Protein AF-A0A6J7USJ2-F1 (afdb_monomer_lite)

Sequence (76 aa):
MAANCSPRSLAVIKGQLNADWTRSVEETRTESLSLVREMIGKDDFNEGVKSYLEKRTPRYKGLSHDPDSAEPLRPF

pLDDT: mean 84.94, std 17.3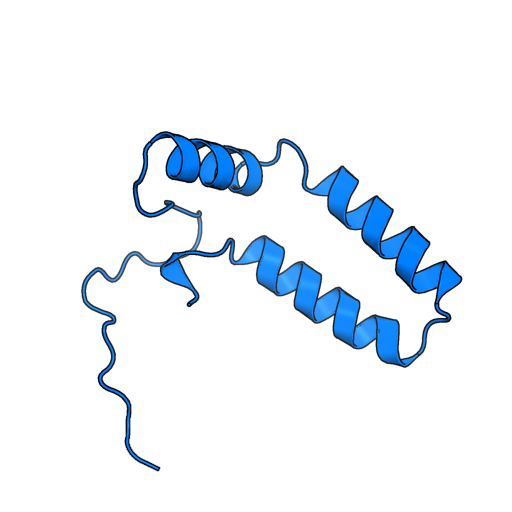9, range [47.84, 98.06]

InterPro domains:
  IPR014748 Enoyl-CoA hydratase, C-terminal [G3DSA:1.10.12.10] (7-62)
  IPR029045 ClpP/crotonase-like domain superfamily [SSF52096] (3-62)

Structure (mmCIF, N/CA/C/O backbone):
data_AF-A0A6J7USJ2-F1
#
_entry.id   AF-A0A6J7USJ2-F1
#
loop_
_atom_site.group_PDB
_atom_site.id
_atom_site.type_symbol
_atom_site.label_atom_id
_atom_site.label_alt_id
_atom_site.label_comp_id
_atom_site.label_asym_id
_atom_site.label_entity_id
_atom_site.label_seq_id
_atom_site.pdbx_PDB_ins_code
_atom_site.Cartn_x
_atom_site.Cartn_y
_atom_site.Cartn_z
_atom_site.occupancy
_atom_site.B_iso_or_equiv
_atom_site.auth_seq_id
_atom_site.auth_comp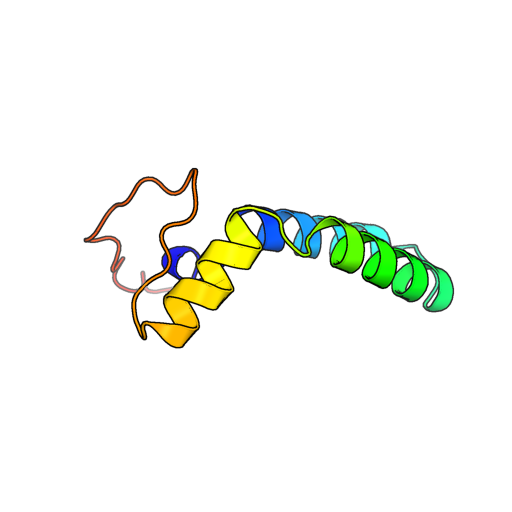_id
_atom_site.auth_asym_id
_atom_site.auth_atom_id
_atom_site.pdbx_PDB_model_num
ATOM 1 N N . MET A 1 1 ? 1.528 -13.461 9.967 1.00 50.91 1 MET A N 1
ATOM 2 C CA . MET A 1 1 ? 1.533 -12.152 9.259 1.00 50.91 1 MET A CA 1
ATOM 3 C C . MET A 1 1 ? 0.317 -11.949 8.348 1.00 50.91 1 MET A C 1
ATOM 5 O O . MET A 1 1 ? -0.234 -10.857 8.368 1.00 50.91 1 MET A O 1
ATOM 9 N N . ALA A 1 2 ? -0.151 -12.969 7.610 1.00 58.56 2 ALA A N 1
ATOM 10 C CA . ALA A 1 2 ? -1.284 -12.848 6.675 1.00 58.56 2 ALA A CA 1
ATOM 11 C C . ALA A 1 2 ? -2.611 -12.348 7.293 1.00 58.56 2 ALA A C 1
ATOM 13 O O . ALA A 1 2 ? -3.380 -11.690 6.605 1.00 58.56 2 ALA A O 1
ATOM 14 N N . ALA A 1 3 ? -2.860 -12.592 8.586 1.00 66.81 3 ALA A N 1
ATOM 15 C CA . ALA A 1 3 ? -4.093 -12.162 9.258 1.00 66.81 3 ALA A CA 1
ATOM 16 C C . ALA A 1 3 ? -4.214 -10.637 9.465 1.00 66.81 3 ALA A C 1
ATOM 18 O O . ALA A 1 3 ? -5.318 -10.130 9.635 1.00 66.81 3 ALA A O 1
ATOM 19 N N . ASN A 1 4 ? -3.098 -9.897 9.437 1.00 80.62 4 ASN A N 1
ATOM 20 C CA . ASN A 1 4 ? -3.082 -8.456 9.731 1.00 80.62 4 ASN A CA 1
ATOM 21 C C . ASN A 1 4 ? -2.921 -7.583 8.478 1.00 80.62 4 ASN A C 1
ATOM 23 O O . ASN A 1 4 ? -3.087 -6.365 8.543 1.00 80.62 4 ASN A O 1
ATOM 27 N N . CYS A 1 5 ? -2.612 -8.184 7.330 1.00 86.19 5 CYS A N 1
ATOM 28 C CA . CYS A 1 5 ? -2.318 -7.473 6.089 1.00 86.19 5 CYS A CA 1
ATOM 29 C C . CYS A 1 5 ? -3.329 -7.847 5.005 1.00 86.19 5 CYS A C 1
ATOM 31 O O . CYS A 1 5 ? -3.712 -9.010 4.900 1.00 86.19 5 CYS A O 1
ATOM 33 N N . SER A 1 6 ? -3.726 -6.879 4.170 1.00 90.88 6 SER A N 1
ATOM 34 C CA . SER A 1 6 ? -4.611 -7.157 3.032 1.00 90.88 6 SER A CA 1
ATOM 35 C C . SER A 1 6 ? -3.950 -8.178 2.094 1.00 90.88 6 SER A C 1
ATOM 37 O O . SER A 1 6 ? -2.855 -7.905 1.584 1.00 90.88 6 SER A O 1
ATOM 39 N N . PRO A 1 7 ? -4.598 -9.323 1.799 1.00 90.38 7 PRO A N 1
ATOM 40 C CA . PRO A 1 7 ? -4.082 -10.290 0.830 1.00 90.38 7 PRO A CA 1
ATOM 41 C C . PRO A 1 7 ? -3.869 -9.672 -0.554 1.00 90.38 7 PRO A C 1
ATOM 43 O O . PRO A 1 7 ? -2.892 -9.985 -1.234 1.00 90.38 7 PRO A O 1
ATOM 46 N N . ARG A 1 8 ? -4.755 -8.751 -0.952 1.00 90.94 8 ARG A N 1
ATOM 47 C CA . ARG A 1 8 ? -4.665 -8.039 -2.227 1.00 90.94 8 ARG A CA 1
ATOM 48 C C . ARG A 1 8 ? -3.450 -7.118 -2.254 1.00 90.94 8 ARG A C 1
ATOM 50 O O . ARG A 1 8 ? -2.689 -7.170 -3.214 1.00 90.94 8 ARG A O 1
ATOM 57 N N . SER A 1 9 ? -3.220 -6.336 -1.196 1.00 91.69 9 SER A N 1
ATOM 58 C CA . SER A 1 9 ? -2.023 -5.490 -1.100 1.00 91.69 9 SER A CA 1
ATOM 59 C C . SER A 1 9 ? -0.743 -6.324 -1.136 1.00 91.69 9 SER A C 1
ATOM 61 O O . SER A 1 9 ? 0.186 -5.974 -1.853 1.00 91.69 9 SER A O 1
ATOM 63 N N . LEU A 1 10 ? -0.703 -7.464 -0.436 1.00 92.62 10 LEU A N 1
ATOM 64 C CA . LEU A 1 10 ? 0.448 -8.372 -0.481 1.00 92.62 10 LEU A CA 1
ATOM 65 C C . LEU A 1 10 ? 0.684 -8.952 -1.883 1.00 92.62 10 LEU A C 1
ATOM 67 O O . LEU A 1 10 ? 1.833 -9.082 -2.300 1.00 92.62 10 LEU A O 1
ATOM 71 N N . ALA A 1 11 ? -0.372 -9.307 -2.617 1.00 92.56 11 ALA A N 1
ATOM 72 C CA . ALA A 1 11 ? -0.247 -9.779 -3.994 1.00 92.56 11 ALA A CA 1
ATOM 73 C C . ALA A 1 11 ? 0.312 -8.688 -4.921 1.00 92.56 11 ALA A C 1
ATOM 75 O O . ALA A 1 11 ? 1.243 -8.960 -5.677 1.00 92.56 11 ALA A O 1
ATOM 76 N N . VAL A 1 12 ? -0.198 -7.456 -4.807 1.00 94.50 12 VAL A N 1
ATOM 77 C CA . VAL A 1 12 ? 0.279 -6.298 -5.580 1.00 94.50 12 VAL A CA 1
ATOM 78 C C . VAL A 1 12 ? 1.745 -5.994 -5.272 1.00 94.50 12 VAL A C 1
ATOM 80 O O . VAL A 1 12 ? 2.540 -5.902 -6.199 1.00 94.50 12 VAL A O 1
ATOM 83 N N . ILE A 1 13 ? 2.128 -5.920 -3.991 1.00 94.50 13 ILE A N 1
ATOM 84 C CA . ILE A 1 13 ? 3.515 -5.655 -3.574 1.00 94.50 13 ILE A CA 1
ATOM 85 C C . ILE A 1 13 ? 4.463 -6.711 -4.148 1.00 94.50 13 ILE A C 1
ATOM 87 O O . ILE A 1 13 ? 5.497 -6.369 -4.715 1.00 94.50 13 ILE A O 1
ATOM 91 N N . LYS A 1 14 ? 4.108 -7.998 -4.047 1.00 94.88 14 LYS A N 1
ATOM 92 C CA . LYS A 1 14 ? 4.933 -9.081 -4.605 1.00 94.88 14 LYS A CA 1
ATOM 93 C C . LYS A 1 14 ? 5.048 -8.995 -6.126 1.00 94.88 14 LYS A C 1
ATOM 95 O O . LYS A 1 14 ? 6.133 -9.201 -6.657 1.00 94.88 14 LYS A O 1
ATOM 100 N N . GLY A 1 15 ? 3.947 -8.696 -6.816 1.00 95.88 15 GLY A N 1
ATOM 101 C CA . GLY A 1 15 ? 3.948 -8.511 -8.266 1.00 95.88 15 GLY A CA 1
ATOM 102 C C . GLY A 1 15 ? 4.842 -7.349 -8.692 1.00 95.88 15 GLY A C 1
ATOM 103 O O . GLY A 1 15 ? 5.644 -7.505 -9.610 1.00 95.88 15 GLY A O 1
ATOM 104 N N . GLN A 1 16 ? 4.759 -6.225 -7.976 1.00 96.75 16 GLN A N 1
ATOM 105 C CA . GLN A 1 16 ? 5.592 -5.058 -8.233 1.00 96.75 16 GLN A CA 1
ATOM 106 C C . GLN A 1 16 ? 7.077 -5.381 -8.024 1.00 96.75 16 GLN A C 1
ATOM 108 O O . GLN A 1 16 ? 7.859 -5.198 -8.946 1.00 96.75 16 GLN A O 1
ATOM 113 N N . LEU A 1 17 ? 7.452 -5.974 -6.883 1.00 96.81 17 LEU A N 1
ATOM 114 C CA . LEU A 1 17 ? 8.841 -6.365 -6.603 1.00 96.81 17 LEU A CA 1
ATOM 115 C C . LEU A 1 17 ? 9.428 -7.291 -7.675 1.00 96.81 17 LEU A C 1
ATOM 117 O O . LEU A 1 17 ? 10.589 -7.146 -8.046 1.00 96.81 17 LEU A O 1
ATOM 121 N N . ASN A 1 18 ? 8.633 -8.237 -8.179 1.00 97.31 18 ASN A N 1
ATOM 122 C CA . ASN A 1 18 ? 9.075 -9.133 -9.243 1.00 97.31 18 ASN A CA 1
ATOM 123 C C . ASN A 1 18 ? 9.317 -8.386 -10.565 1.00 97.31 18 ASN A C 1
ATOM 125 O O . ASN A 1 18 ? 10.299 -8.658 -11.249 1.00 97.31 18 ASN A O 1
ATOM 129 N N . ALA A 1 19 ? 8.433 -7.455 -10.930 1.00 95.88 19 ALA A N 1
ATOM 130 C CA . ALA A 1 19 ? 8.587 -6.652 -12.142 1.00 95.88 19 ALA A CA 1
ATOM 131 C C . ALA A 1 19 ? 9.745 -5.643 -12.033 1.00 95.88 19 ALA A C 1
ATOM 133 O O . ALA A 1 19 ? 10.454 -5.396 -13.008 1.00 95.88 19 ALA A O 1
ATOM 134 N N . ASP A 1 20 ? 9.966 -5.093 -10.840 1.00 96.81 20 ASP A N 1
ATOM 135 C CA . ASP A 1 20 ? 10.982 -4.073 -10.584 1.00 96.81 20 ASP A CA 1
ATOM 136 C C . ASP A 1 20 ? 12.415 -4.627 -10.700 1.00 96.81 20 ASP A C 1
ATOM 138 O O . ASP A 1 20 ? 13.357 -3.854 -10.854 1.00 96.81 20 ASP A O 1
ATOM 142 N N . TRP A 1 21 ? 12.596 -5.956 -10.733 1.00 96.44 21 TRP A N 1
ATOM 143 C CA . TRP A 1 21 ? 13.894 -6.594 -10.997 1.00 96.44 21 TRP A CA 1
ATOM 144 C C . TRP A 1 21 ? 14.500 -6.199 -12.353 1.00 96.44 21 TRP A C 1
ATOM 146 O O . TRP A 1 21 ? 15.718 -6.216 -12.524 1.00 96.44 21 TRP A O 1
ATOM 156 N N . THR A 1 22 ? 13.656 -5.852 -13.328 1.00 96.81 22 THR A N 1
ATOM 157 C CA . THR A 1 22 ? 14.082 -5.501 -14.691 1.00 96.81 22 THR A CA 1
ATOM 158 C C . THR A 1 22 ? 13.790 -4.050 -15.067 1.00 96.81 22 THR A C 1
ATOM 160 O O . THR A 1 22 ? 14.147 -3.637 -16.167 1.00 96.81 22 THR A O 1
ATOM 163 N N . ARG A 1 23 ? 13.118 -3.282 -14.201 1.00 95.81 23 ARG A N 1
ATOM 164 C CA . ARG A 1 23 ? 12.734 -1.886 -14.464 1.00 95.81 23 ARG A CA 1
ATOM 165 C C . ARG A 1 23 ? 13.784 -0.915 -13.940 1.00 95.81 23 ARG A C 1
ATOM 167 O O . ARG A 1 23 ? 14.495 -1.197 -12.976 1.00 95.81 23 ARG A O 1
ATOM 174 N N . SER A 1 24 ? 13.850 0.269 -14.540 1.00 97.94 24 SER A N 1
ATOM 175 C CA . SER A 1 24 ? 1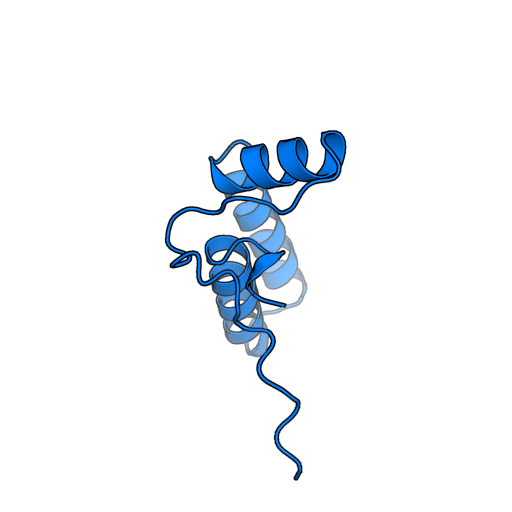4.613 1.373 -13.962 1.00 97.94 24 SER A CA 1
ATOM 176 C C . SER A 1 24 ? 13.953 1.906 -12.682 1.00 97.94 24 SER A C 1
ATOM 178 O O . SER A 1 24 ? 12.775 1.680 -12.405 1.00 97.94 24 SER A O 1
ATOM 180 N N . VAL A 1 25 ? 14.713 2.668 -11.890 1.00 96.62 25 VAL A N 1
ATOM 181 C CA . VAL A 1 25 ? 14.207 3.304 -10.660 1.00 96.62 25 VAL A CA 1
ATOM 182 C C . VAL A 1 25 ? 13.067 4.288 -10.951 1.00 96.62 25 VAL A C 1
ATOM 184 O O . VAL A 1 25 ? 12.144 4.409 -10.146 1.00 96.62 25 VAL A O 1
ATOM 187 N N . GLU A 1 26 ? 13.122 4.992 -12.085 1.00 97.81 26 GLU A N 1
ATOM 188 C CA . GLU A 1 26 ? 12.089 5.958 -12.471 1.00 97.81 26 GLU A CA 1
ATOM 189 C C . GLU A 1 26 ? 10.775 5.249 -12.808 1.00 97.81 26 GLU A C 1
ATOM 191 O O . GLU A 1 26 ? 9.752 5.549 -12.191 1.00 97.81 26 GLU A O 1
ATOM 196 N N . GLU A 1 27 ? 10.836 4.220 -13.659 1.00 97.56 27 GLU A N 1
ATOM 197 C CA . GLU A 1 27 ? 9.680 3.385 -14.002 1.00 97.56 27 GLU A CA 1
ATOM 198 C C . GLU A 1 27 ? 9.064 2.746 -12.757 1.00 97.56 27 GLU A C 1
ATOM 200 O O . GLU A 1 27 ? 7.860 2.859 -12.533 1.00 97.56 27 GLU A O 1
ATOM 205 N N . THR A 1 28 ? 9.894 2.146 -11.900 1.00 97.50 28 THR A N 1
ATOM 206 C CA . THR A 1 28 ? 9.460 1.558 -10.628 1.00 97.50 28 THR A CA 1
ATOM 207 C C . THR A 1 28 ? 8.695 2.570 -9.779 1.00 97.50 28 THR A C 1
ATOM 209 O O . THR A 1 28 ? 7.603 2.271 -9.296 1.00 97.50 28 THR A O 1
ATOM 212 N N . ARG A 1 29 ? 9.221 3.793 -9.631 1.00 97.50 29 ARG A N 1
ATOM 213 C CA . ARG A 1 29 ? 8.591 4.854 -8.833 1.00 97.50 29 ARG A CA 1
ATOM 214 C C . ARG A 1 29 ? 7.251 5.297 -9.419 1.00 97.50 29 ARG A C 1
ATOM 216 O O . ARG A 1 29 ? 6.296 5.503 -8.665 1.00 97.50 29 ARG A O 1
ATOM 223 N N . THR A 1 30 ? 7.193 5.480 -10.735 1.00 98.06 30 THR A N 1
ATOM 224 C CA . THR A 1 30 ? 5.974 5.876 -11.449 1.00 98.06 30 THR A CA 1
ATOM 225 C C . THR A 1 30 ? 4.889 4.807 -11.285 1.00 98.06 30 THR A C 1
ATOM 227 O O . THR A 1 30 ? 3.760 5.127 -10.898 1.00 98.06 30 THR A O 1
ATOM 230 N N . GLU A 1 31 ? 5.253 3.536 -11.448 1.00 97.56 31 GLU A N 1
ATOM 231 C CA . GLU A 1 31 ? 4.366 2.385 -11.268 1.00 97.56 31 GLU A CA 1
ATOM 232 C C . GLU A 1 31 ? 3.872 2.247 -9.821 1.00 97.56 31 GLU A C 1
ATOM 234 O O . GLU A 1 31 ? 2.666 2.105 -9.601 1.00 97.56 31 GLU A O 1
ATOM 239 N N . SER A 1 32 ? 4.756 2.367 -8.815 1.00 96.94 32 SER A N 1
ATOM 240 C CA . SER A 1 32 ? 4.349 2.323 -7.399 1.00 96.94 32 SER A CA 1
ATOM 241 C C . SER A 1 32 ? 3.258 3.354 -7.105 1.00 96.94 32 SER A C 1
ATOM 243 O O . SER A 1 32 ? 2.289 3.072 -6.398 1.00 96.94 32 SER A O 1
ATOM 245 N N . LEU A 1 33 ? 3.409 4.570 -7.640 1.00 97.38 33 LEU A N 1
ATOM 246 C CA . LEU A 1 33 ? 2.467 5.654 -7.390 1.00 97.38 33 LEU A CA 1
ATOM 247 C C . LEU A 1 33 ? 1.107 5.395 -8.048 1.00 97.38 33 LEU A C 1
ATOM 249 O O . LEU A 1 33 ? 0.082 5.728 -7.447 1.00 97.38 33 LEU A O 1
ATOM 253 N N . SER A 1 34 ? 1.079 4.793 -9.243 1.00 97.44 34 SER A N 1
ATOM 254 C CA . SER A 1 34 ? -0.175 4.353 -9.871 1.00 97.44 34 SER A CA 1
ATOM 255 C C . SER A 1 34 ? -0.874 3.304 -9.012 1.00 97.44 34 SER A C 1
ATOM 257 O O . SER A 1 34 ? -2.021 3.505 -8.609 1.00 97.44 34 SER A O 1
ATOM 259 N N . LEU A 1 35 ? -0.150 2.252 -8.617 1.00 96.56 35 LEU A N 1
ATOM 260 C CA . LEU A 1 35 ? -0.701 1.162 -7.812 1.00 96.56 35 LEU A CA 1
ATOM 261 C C . LEU A 1 35 ? -1.280 1.666 -6.486 1.00 96.56 35 LEU A C 1
ATOM 263 O O . LEU A 1 35 ? -2.374 1.265 -6.093 1.00 96.56 35 LEU A O 1
ATOM 267 N N . VAL A 1 36 ? -0.595 2.587 -5.798 1.00 94.44 36 VAL A N 1
ATOM 268 C CA . VAL A 1 36 ? -1.121 3.199 -4.567 1.00 94.44 36 VAL A CA 1
ATOM 269 C C . VAL A 1 36 ? -2.421 3.955 -4.838 1.00 94.44 36 VAL A C 1
ATOM 271 O O . VAL A 1 36 ? -3.396 3.761 -4.110 1.00 94.44 36 VAL A O 1
ATOM 274 N N . ARG A 1 37 ? -2.470 4.781 -5.890 1.00 96.88 37 ARG A N 1
ATOM 275 C CA . ARG A 1 37 ? -3.678 5.542 -6.256 1.00 96.88 37 ARG A CA 1
ATOM 276 C C . ARG A 1 37 ? -4.865 4.628 -6.542 1.00 96.88 37 ARG A C 1
ATOM 278 O O . ARG A 1 37 ? -5.970 4.925 -6.104 1.00 96.88 37 ARG A O 1
ATOM 285 N N . GLU A 1 38 ? -4.638 3.502 -7.208 1.00 95.44 38 GLU A N 1
ATOM 286 C CA . GLU A 1 38 ? -5.682 2.517 -7.511 1.00 95.44 38 GLU A CA 1
ATOM 287 C C . GLU A 1 38 ? -6.219 1.795 -6.265 1.00 95.44 38 GLU A C 1
ATOM 289 O O . GLU A 1 38 ? -7.357 1.313 -6.255 1.00 95.44 38 GLU A O 1
ATOM 294 N N . MET A 1 39 ? -5.407 1.697 -5.208 1.00 92.69 39 MET A N 1
ATOM 295 C CA . MET A 1 39 ? -5.771 1.019 -3.964 1.00 92.69 39 MET A CA 1
ATOM 296 C C . MET A 1 39 ? -6.519 1.908 -2.971 1.00 92.69 39 MET A C 1
ATOM 298 O O . MET A 1 39 ? -7.284 1.379 -2.162 1.00 92.69 39 MET A O 1
ATOM 302 N N . ILE A 1 40 ? -6.318 3.225 -3.016 1.00 94.75 40 ILE A N 1
ATOM 303 C CA . ILE A 1 40 ? -6.977 4.160 -2.099 1.00 94.75 40 ILE A CA 1
ATOM 304 C C . ILE A 1 40 ? -8.500 4.071 -2.260 1.00 94.75 40 ILE A C 1
ATOM 306 O O . ILE A 1 40 ? -9.040 4.053 -3.364 1.00 94.75 40 ILE A O 1
ATOM 310 N N . GLY A 1 41 ? -9.202 3.996 -1.128 1.00 92.75 41 GLY A N 1
ATOM 311 C CA . GLY A 1 41 ? -10.664 3.954 -1.079 1.00 92.75 41 GLY A CA 1
ATOM 312 C C . GLY A 1 41 ? -11.295 2.606 -1.444 1.00 92.75 41 GLY A C 1
ATOM 313 O O . GLY A 1 41 ? -12.517 2.480 -1.367 1.00 92.75 41 GLY A O 1
ATOM 314 N N . LYS A 1 42 ? -10.504 1.585 -1.808 1.00 94.19 42 LYS A N 1
ATOM 315 C CA . LYS A 1 42 ? -11.001 0.210 -1.988 1.00 94.19 42 LYS A CA 1
ATOM 316 C C . LYS A 1 42 ? -11.398 -0.411 -0.643 1.00 94.19 42 LYS A C 1
ATOM 318 O O . LYS A 1 42 ? -10.967 0.040 0.417 1.00 94.19 42 LYS A O 1
ATOM 323 N N . ASP A 1 43 ? -12.210 -1.468 -0.694 1.00 93.94 43 ASP A N 1
ATOM 324 C CA . ASP A 1 43 ? -12.758 -2.148 0.492 1.00 93.94 43 ASP A CA 1
ATOM 325 C C . ASP A 1 43 ? -11.692 -2.513 1.536 1.00 93.94 43 ASP A C 1
ATOM 327 O O . ASP A 1 43 ? -11.869 -2.273 2.725 1.00 93.94 43 ASP A O 1
ATOM 331 N N . ASP A 1 44 ? -10.576 -3.091 1.096 1.00 92.81 44 ASP A N 1
ATOM 332 C CA . ASP A 1 44 ? -9.482 -3.518 1.967 1.00 92.81 44 ASP A CA 1
ATOM 333 C C . ASP A 1 44 ? -8.674 -2.343 2.530 1.00 92.81 44 ASP A C 1
ATOM 335 O O . ASP A 1 44 ? -8.234 -2.409 3.675 1.00 92.81 44 ASP A O 1
ATOM 339 N N . PHE A 1 45 ? -8.529 -1.250 1.776 1.00 94.56 45 PHE A N 1
ATOM 340 C CA . PHE A 1 45 ? -7.956 -0.009 2.295 1.00 94.56 45 PHE A CA 1
ATOM 341 C C . PHE A 1 45 ? -8.831 0.563 3.417 1.00 94.56 45 PHE A C 1
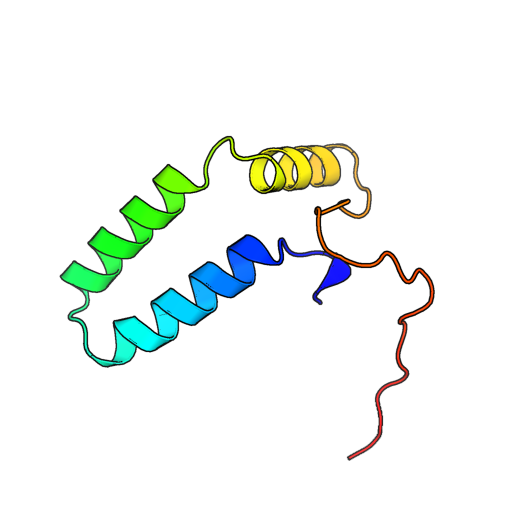ATOM 343 O O . PHE A 1 45 ? -8.340 0.831 4.513 1.00 94.56 45 PHE A O 1
ATOM 350 N N . ASN A 1 46 ? -10.138 0.689 3.172 1.00 95.69 46 ASN A N 1
ATOM 351 C CA . ASN A 1 46 ? -11.080 1.227 4.153 1.00 95.69 46 ASN A CA 1
ATOM 352 C C . ASN A 1 46 ? -11.158 0.344 5.406 1.00 95.69 46 ASN A C 1
ATOM 354 O O . ASN A 1 46 ? -11.170 0.863 6.520 1.00 95.69 46 ASN A O 1
ATOM 358 N N . GLU A 1 47 ? -11.170 -0.981 5.240 1.00 94.88 47 GLU A N 1
ATOM 359 C CA . GLU A 1 47 ? -11.162 -1.924 6.359 1.00 94.88 47 GLU A CA 1
ATOM 360 C C . GLU A 1 47 ? -9.866 -1.842 7.171 1.00 94.88 47 GLU A C 1
ATOM 362 O O . GLU A 1 47 ? -9.933 -1.830 8.397 1.00 94.88 47 GLU A O 1
ATOM 367 N N . GLY A 1 48 ? -8.706 -1.722 6.518 1.00 93.19 48 GLY A N 1
ATOM 368 C CA . GLY A 1 48 ? -7.429 -1.544 7.211 1.00 93.19 48 GLY A CA 1
ATOM 369 C C . GLY A 1 48 ? -7.385 -0.253 8.035 1.00 93.19 48 GLY A C 1
ATOM 370 O O . GLY A 1 48 ? -6.971 -0.267 9.196 1.00 93.19 48 GLY A O 1
ATOM 371 N N . VAL A 1 49 ? -7.872 0.862 7.475 1.00 95.81 49 VAL A N 1
ATOM 372 C CA . VAL A 1 49 ? -7.996 2.138 8.203 1.00 95.81 49 VAL A CA 1
ATOM 373 C C . VAL A 1 49 ? -8.961 1.992 9.381 1.00 95.81 49 VAL A C 1
ATOM 375 O O . VAL A 1 49 ? -8.632 2.367 10.507 1.00 95.81 49 VAL A O 1
ATOM 378 N N . LYS A 1 50 ? -10.138 1.407 9.146 1.00 96.44 50 LYS A N 1
ATOM 379 C CA . LYS A 1 50 ? -11.165 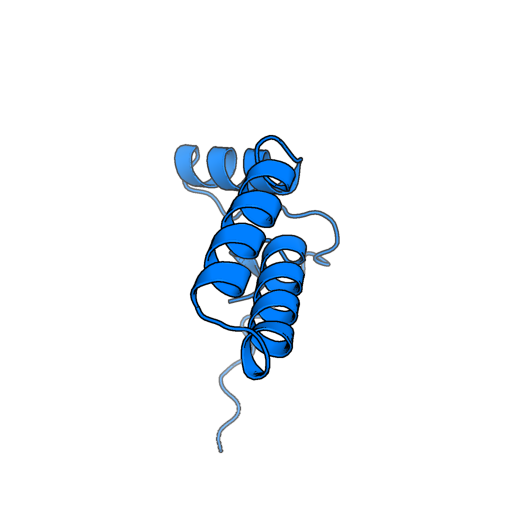1.211 10.170 1.00 96.44 50 LYS A CA 1
ATOM 380 C C . LYS A 1 50 ? -10.661 0.337 11.317 1.00 96.44 50 LYS A C 1
ATOM 382 O O . LYS A 1 50 ? -10.773 0.736 12.472 1.00 96.44 50 LYS A O 1
ATOM 387 N N . SER A 1 51 ? -10.068 -0.820 11.025 1.00 95.06 51 SER A N 1
ATOM 388 C CA . SER A 1 51 ? -9.557 -1.736 12.049 1.00 95.06 51 SER A CA 1
ATOM 389 C C . SER A 1 51 ? -8.417 -1.118 12.859 1.00 95.06 51 SER A C 1
ATOM 391 O O . SER A 1 51 ? -8.311 -1.366 14.059 1.00 95.06 51 SER A O 1
ATOM 393 N N . TYR A 1 52 ? -7.585 -0.284 12.225 1.00 94.88 52 TYR A N 1
ATOM 394 C CA . TYR A 1 52 ? -6.515 0.451 12.896 1.00 94.88 52 TYR A CA 1
ATOM 395 C C . TYR A 1 52 ? -7.046 1.502 13.881 1.00 94.88 52 TYR A C 1
ATOM 397 O O . TYR A 1 52 ? -6.506 1.637 14.987 1.00 94.88 52 TYR A O 1
ATOM 405 N N . LEU A 1 53 ? -8.101 2.230 13.497 1.00 97.50 53 LEU A N 1
ATOM 406 C CA . LEU A 1 53 ? -8.787 3.191 14.366 1.00 97.50 53 LEU A CA 1
ATOM 407 C C . LEU A 1 53 ? -9.521 2.482 15.514 1.00 97.50 53 LEU A C 1
ATOM 409 O O . LEU A 1 53 ? -9.411 2.903 16.660 1.00 97.50 53 LEU A O 1
ATOM 413 N N . GLU A 1 54 ? -10.196 1.370 15.220 1.00 96.56 54 GLU A N 1
ATOM 414 C CA . GLU A 1 54 ? -10.956 0.557 16.183 1.00 96.56 54 GLU A CA 1
ATOM 415 C C . GLU A 1 54 ? -10.076 -0.373 17.045 1.00 96.56 54 GLU A C 1
ATOM 417 O O . GLU A 1 54 ? -10.598 -1.068 17.914 1.00 96.56 54 GLU A O 1
ATOM 422 N N . LYS A 1 55 ? -8.753 -0.411 16.818 1.00 93.31 55 LYS A N 1
ATOM 423 C CA . LYS A 1 55 ? -7.780 -1.267 17.533 1.00 93.31 55 LYS A CA 1
ATOM 424 C C . LYS A 1 55 ? -8.164 -2.751 17.560 1.00 93.31 55 LYS A C 1
ATOM 426 O O . LYS A 1 55 ? -7.969 -3.440 18.559 1.00 93.31 55 LYS A O 1
ATOM 431 N N . ARG A 1 56 ? -8.666 -3.259 16.435 1.00 92.94 56 ARG A N 1
ATOM 432 C CA . ARG A 1 56 ? -9.051 -4.667 16.259 1.00 92.94 56 ARG A CA 1
ATOM 433 C C . ARG A 1 56 ? -8.329 -5.307 15.079 1.00 92.94 56 ARG A C 1
ATOM 435 O O . ARG A 1 56 ? -7.795 -4.618 14.213 1.00 92.94 56 ARG A O 1
ATOM 442 N N . THR A 1 57 ? -8.396 -6.631 14.993 1.00 90.12 57 THR A N 1
ATOM 443 C CA . THR A 1 57 ? -7.936 -7.373 13.814 1.00 90.12 57 THR A CA 1
ATOM 444 C C . THR A 1 57 ? -8.786 -7.008 12.583 1.00 90.12 57 THR A C 1
ATOM 446 O O . THR A 1 57 ? -10.024 -6.977 12.692 1.00 90.12 57 THR A O 1
ATOM 449 N N . PRO A 1 58 ? -8.166 -6.713 11.423 1.00 91.44 58 PRO A N 1
ATOM 450 C CA . PRO A 1 58 ? -8.886 -6.459 10.180 1.00 91.44 58 PRO A CA 1
ATOM 451 C C . PRO A 1 58 ? -9.597 -7.717 9.674 1.00 91.44 58 PRO A C 1
ATOM 453 O O . PRO A 1 58 ? -9.135 -8.841 9.859 1.00 91.44 58 PRO A O 1
ATOM 456 N N . ARG A 1 59 ? -10.723 -7.523 8.993 1.00 91.06 59 ARG A N 1
ATOM 457 C CA . ARG A 1 59 ? -11.544 -8.580 8.395 1.00 91.06 59 ARG A CA 1
ATOM 458 C C . ARG A 1 59 ? -11.483 -8.482 6.874 1.00 91.06 59 ARG A C 1
ATOM 460 O O . ARG A 1 59 ? -12.452 -8.092 6.226 1.00 91.06 59 ARG A O 1
ATOM 467 N N . TYR A 1 60 ? -10.327 -8.796 6.294 1.00 89.12 60 TYR A N 1
ATOM 468 C CA . TYR A 1 60 ? -10.180 -8.763 4.838 1.00 89.12 60 TYR A CA 1
ATOM 469 C C . TYR A 1 60 ? -10.994 -9.874 4.164 1.00 89.12 60 TYR A C 1
ATOM 471 O O . TYR A 1 60 ? -11.006 -11.022 4.611 1.00 89.12 60 TYR A O 1
ATOM 479 N N . LYS A 1 61 ? -11.651 -9.538 3.049 1.00 81.94 61 LYS A N 1
ATOM 480 C CA . LYS A 1 61 ? -12.374 -10.508 2.214 1.00 81.94 61 LYS A CA 1
ATOM 481 C C . LYS A 1 61 ? -11.391 -11.542 1.643 1.00 81.94 61 LYS A C 1
ATOM 483 O O . LYS A 1 61 ? -10.309 -11.177 1.191 1.00 81.94 61 LYS A O 1
ATOM 488 N N . GLY A 1 62 ? -11.779 -12.818 1.637 1.00 72.44 62 GLY A N 1
ATOM 489 C CA . GLY A 1 62 ? -10.985 -13.910 1.054 1.00 72.44 62 GLY A CA 1
ATOM 490 C C . GLY A 1 62 ? -9.938 -14.540 1.981 1.00 72.44 62 GLY A C 1
ATOM 491 O O . GLY A 1 62 ? -9.320 -15.525 1.591 1.00 72.44 62 GLY A O 1
ATOM 492 N N . LEU A 1 63 ? -9.764 -14.036 3.209 1.00 63.88 63 LEU A N 1
ATOM 493 C CA . LEU A 1 63 ? -9.143 -14.817 4.281 1.00 63.88 63 LEU A CA 1
ATOM 494 C C . LEU A 1 63 ? -10.223 -15.740 4.857 1.00 63.88 63 LEU A C 1
ATOM 496 O O . LEU A 1 63 ? -11.207 -15.253 5.416 1.00 63.88 63 LEU A O 1
ATOM 500 N N . SER A 1 64 ? -10.065 -17.060 4.731 1.00 53.50 64 SER A N 1
ATOM 501 C CA . SER A 1 64 ? -10.792 -17.987 5.600 1.00 53.50 64 SER A CA 1
ATOM 502 C C . SER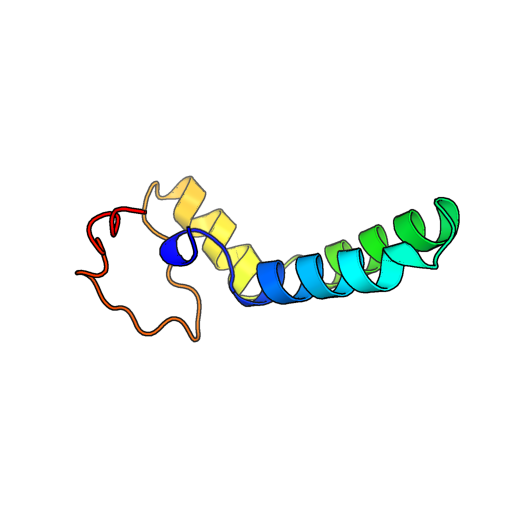 A 1 64 ? -10.401 -17.637 7.034 1.00 53.50 64 SER A C 1
ATOM 504 O O . SER A 1 64 ? -9.227 -17.726 7.391 1.00 53.50 64 SER A O 1
ATOM 506 N N . HIS A 1 65 ? -11.351 -17.132 7.822 1.00 51.31 65 HIS A N 1
ATOM 507 C CA . HIS A 1 65 ? -11.114 -16.813 9.222 1.00 51.31 65 HIS A CA 1
ATOM 508 C C . HIS A 1 65 ? -10.920 -18.126 9.975 1.00 51.31 65 HIS A C 1
ATOM 510 O O . HIS A 1 65 ? -11.892 -18.749 10.388 1.00 51.31 65 HIS A O 1
ATOM 516 N N . ASP A 1 66 ? -9.671 -18.556 10.092 1.00 50.28 66 ASP A N 1
ATOM 517 C CA . ASP A 1 66 ? -9.274 -19.605 11.012 1.00 50.28 66 ASP A CA 1
ATOM 518 C C . ASP A 1 66 ? -8.745 -18.915 12.282 1.00 50.28 66 ASP A C 1
ATOM 520 O O . ASP A 1 66 ? -7.652 -18.337 12.263 1.00 50.28 66 ASP A O 1
ATOM 524 N N . PRO A 1 67 ? -9.549 -18.837 13.359 1.00 49.44 67 PRO A N 1
ATOM 525 C CA . PRO A 1 67 ? -9.166 -18.134 14.581 1.00 49.44 67 PRO A CA 1
ATOM 526 C C . PRO A 1 67 ? -8.058 -18.846 15.379 1.00 49.44 67 PRO A C 1
ATOM 528 O O . PRO A 1 67 ? -7.618 -18.286 16.380 1.00 49.44 67 PRO A O 1
ATOM 531 N N . ASP A 1 68 ? -7.597 -20.026 14.942 1.00 49.09 68 ASP A N 1
ATOM 532 C CA . ASP A 1 68 ? -6.632 -20.885 15.648 1.00 49.09 68 ASP A CA 1
ATOM 533 C C . ASP A 1 68 ? -5.360 -21.176 14.824 1.00 49.09 68 ASP A C 1
ATOM 535 O O . ASP A 1 68 ? -4.587 -22.091 15.095 1.00 49.09 68 ASP A O 1
ATOM 539 N N . SER A 1 69 ? -5.068 -20.360 13.811 1.00 51.00 69 SER A N 1
ATOM 540 C CA . SER A 1 69 ? -3.807 -20.451 13.065 1.00 51.00 69 SER A CA 1
ATOM 541 C C . SER A 1 69 ? -2.656 -19.745 13.799 1.00 51.00 69 SER A C 1
ATOM 543 O O . SER A 1 69 ? -1.906 -18.956 13.220 1.00 51.00 69 SER A O 1
ATOM 545 N N . ALA A 1 70 ? -2.500 -20.019 15.094 1.00 47.84 70 ALA A N 1
ATOM 546 C CA . ALA A 1 70 ? -1.206 -19.928 15.753 1.00 47.84 70 ALA A CA 1
ATOM 547 C C . ALA A 1 70 ? -0.464 -21.236 15.459 1.00 47.84 70 ALA A C 1
ATOM 549 O O . ALA A 1 70 ? -0.317 -22.081 16.334 1.00 47.84 70 ALA A O 1
ATOM 550 N N . GLU A 1 71 ? -0.042 -21.435 14.204 1.00 48.50 71 GLU A N 1
ATOM 551 C CA . GLU A 1 71 ? 0.797 -22.586 13.865 1.00 48.50 71 GLU A CA 1
ATOM 552 C C . GLU A 1 71 ? 2.078 -22.463 14.711 1.00 48.50 71 GLU A C 1
ATOM 554 O O . GLU A 1 71 ? 2.809 -21.473 14.559 1.00 48.50 71 GLU A O 1
ATOM 559 N N . PRO A 1 72 ? 2.339 -23.379 15.666 1.00 50.44 72 PRO A N 1
ATOM 560 C CA . PRO A 1 72 ? 3.563 -23.312 16.441 1.00 50.44 72 PRO A CA 1
ATOM 561 C C . PRO A 1 72 ? 4.726 -23.441 15.461 1.00 50.44 72 PRO A C 1
ATOM 563 O O . PRO A 1 72 ? 4.690 -24.284 14.562 1.00 50.44 72 PRO A O 1
ATOM 566 N N . LEU A 1 73 ? 5.726 -22.565 15.614 1.00 53.91 73 LEU A N 1
ATOM 567 C CA . LEU A 1 73 ? 6.945 -22.551 14.805 1.00 53.91 73 LEU A CA 1
ATOM 568 C C . LEU A 1 73 ? 7.443 -23.988 14.625 1.00 53.91 73 LEU A C 1
ATOM 570 O O . LEU A 1 73 ? 7.904 -24.609 15.585 1.00 53.91 73 LEU A O 1
ATOM 574 N N . ARG A 1 74 ? 7.325 -24.530 13.407 1.00 53.84 74 ARG A N 1
ATOM 575 C CA . ARG A 1 74 ? 7.948 -25.815 13.094 1.00 53.84 74 ARG A CA 1
ATOM 576 C C . ARG A 1 74 ? 9.458 -25.602 13.188 1.00 53.84 74 ARG A C 1
ATOM 578 O O . ARG A 1 74 ? 9.954 -24.675 12.543 1.00 53.84 74 ARG A O 1
ATOM 585 N N . PRO A 1 75 ? 10.181 -26.397 13.991 1.00 55.88 75 PRO A N 1
ATOM 586 C CA . PRO A 1 75 ? 11.625 -26.283 14.044 1.00 55.88 75 PRO A CA 1
ATOM 587 C C . PRO A 1 75 ? 12.202 -26.690 12.684 1.00 55.88 75 PRO A C 1
ATOM 589 O O . PRO A 1 75 ? 11.850 -27.745 12.150 1.00 55.88 75 PRO A O 1
ATOM 592 N N . PHE A 1 76 ? 13.080 -25.841 12.155 1.00 58.66 76 PHE A N 1
ATOM 593 C CA . PHE A 1 76 ? 14.195 -26.265 11.318 1.00 58.66 76 PHE A CA 1
ATOM 594 C C . PHE A 1 76 ? 15.467 -26.066 12.134 1.00 58.66 76 PHE A C 1
ATOM 596 O O . PHE A 1 76 ? 15.601 -24.966 12.721 1.00 58.66 76 PHE A O 1
#

Organism: NCBI:txid449393

Foldseek 3Di:
DPQQAAPVVVVVVVVLVVVVVPDDPVVSVVVVVVVVVVPPPDPRNVQNVVCVVVVHTGDHPPPPPPVPPPPPPDDD

Secondary structure (DSSP, 8-state):
-TTTS-HHHHHHHHHHHHHHTSS-HHHHHHHHHHHHHHHTTSHHHHHHHHHHHTTS----TT----TT--------

Radius of gyration: 15.49 Å; chains: 1; bounding box: 27×32×32 Å